Protein AF-A0A2A5Y071-F1 (afdb_monomer_lite)

Structure (mmCIF, N/CA/C/O backbone):
data_AF-A0A2A5Y071-F1
#
_entry.id   AF-A0A2A5Y071-F1
#
loop_
_atom_site.group_PDB
_atom_site.id
_atom_site.type_symbol
_atom_site.label_atom_id
_atom_site.label_alt_id
_atom_site.label_comp_id
_atom_site.label_asym_id
_atom_site.label_entity_id
_atom_site.label_seq_id
_atom_site.pdbx_PDB_ins_code
_atom_site.Cartn_x
_atom_site.Cartn_y
_atom_site.Cartn_z
_atom_site.occupancy
_atom_site.B_iso_or_equiv
_atom_site.auth_seq_id
_atom_site.auth_comp_id
_atom_site.auth_asym_id
_atom_site.auth_atom_id
_atom_site.pdbx_PDB_model_num
ATOM 1 N N . MET A 1 1 ? -17.869 -8.492 -3.700 1.00 58.78 1 MET A N 1
ATOM 2 C CA . MET A 1 1 ? -17.137 -7.381 -3.042 1.00 58.78 1 MET A CA 1
ATOM 3 C C . MET A 1 1 ? -15.616 -7.583 -3.051 1.00 58.78 1 MET A C 1
ATOM 5 O O . MET A 1 1 ? -14.940 -6.710 -3.570 1.00 58.78 1 MET A O 1
ATOM 9 N N . ILE A 1 2 ? -15.056 -8.726 -2.617 1.00 62.50 2 ILE A N 1
ATOM 10 C CA . ILE A 1 2 ? -13.587 -8.972 -2.663 1.00 62.50 2 ILE A CA 1
ATOM 11 C C . ILE A 1 2 ? -13.030 -9.070 -4.094 1.00 62.50 2 ILE A C 1
ATOM 13 O O . ILE A 1 2 ? -11.953 -8.554 -4.386 1.00 62.50 2 ILE A O 1
ATOM 17 N N . GLU A 1 3 ? -13.757 -9.735 -4.991 1.00 72.31 3 GLU A N 1
ATOM 18 C CA . GLU A 1 3 ? -13.325 -9.946 -6.378 1.00 72.31 3 GLU A CA 1
ATOM 19 C C . GLU A 1 3 ? -13.126 -8.622 -7.131 1.00 72.31 3 GLU A C 1
ATOM 21 O O . GLU A 1 3 ? -12.128 -8.443 -7.821 1.00 72.31 3 GLU A O 1
ATOM 26 N N . ASN A 1 4 ? -13.993 -7.637 -6.873 1.00 85.31 4 ASN A N 1
ATOM 27 C CA . ASN A 1 4 ? -13.891 -6.307 -7.467 1.00 85.31 4 ASN A CA 1
ATOM 28 C C . ASN A 1 4 ? -12.599 -5.584 -7.046 1.00 85.31 4 ASN A C 1
ATOM 30 O O . ASN A 1 4 ? -11.890 -5.033 -7.882 1.00 85.31 4 ASN A O 1
ATOM 34 N N . ASN A 1 5 ? -12.239 -5.652 -5.761 1.00 91.44 5 ASN A N 1
ATOM 35 C CA . ASN A 1 5 ? -11.007 -5.042 -5.259 1.00 91.44 5 ASN A CA 1
ATOM 36 C C . ASN A 1 5 ? -9.750 -5.681 -5.867 1.00 91.44 5 ASN A C 1
ATOM 38 O O . ASN A 1 5 ? -8.778 -4.985 -6.156 1.00 91.44 5 ASN A O 1
ATOM 42 N N . ARG A 1 6 ? -9.761 -7.005 -6.078 1.00 90.62 6 ARG A N 1
ATOM 43 C CA . ARG A 1 6 ? -8.646 -7.715 -6.725 1.00 90.62 6 ARG A CA 1
ATOM 44 C C . ARG A 1 6 ? -8.490 -7.295 -8.184 1.00 90.62 6 ARG A C 1
ATOM 46 O O . ARG A 1 6 ? -7.363 -7.053 -8.602 1.00 90.62 6 ARG A O 1
ATOM 53 N N . ASN A 1 7 ? -9.595 -7.136 -8.909 1.00 93.31 7 ASN A N 1
ATOM 54 C CA . ASN A 1 7 ? -9.571 -6.681 -10.301 1.00 93.31 7 ASN A CA 1
ATOM 55 C C . ASN A 1 7 ? -8.979 -5.272 -10.431 1.00 93.31 7 ASN A C 1
ATOM 57 O O . ASN A 1 7 ? -8.160 -5.035 -11.313 1.00 93.31 7 ASN A O 1
ATOM 61 N N . LEU A 1 8 ? -9.314 -4.359 -9.511 1.00 95.06 8 LEU A N 1
ATOM 62 C CA . LEU A 1 8 ? -8.710 -3.022 -9.470 1.00 95.06 8 LEU A CA 1
ATOM 63 C C . LEU A 1 8 ? -7.188 -3.081 -9.264 1.00 95.06 8 LEU A C 1
ATOM 65 O O . LEU A 1 8 ? -6.446 -2.357 -9.926 1.00 95.06 8 LEU A O 1
ATOM 69 N N . VAL A 1 9 ? -6.712 -3.959 -8.374 1.00 95.94 9 VAL A N 1
ATOM 70 C CA . VAL A 1 9 ? -5.271 -4.154 -8.158 1.00 95.94 9 VAL A CA 1
ATOM 71 C C . VAL A 1 9 ? -4.600 -4.717 -9.408 1.00 95.94 9 VAL A C 1
ATOM 73 O O . VAL A 1 9 ? -3.563 -4.196 -9.801 1.00 95.94 9 VAL A O 1
ATOM 76 N N . GLU A 1 10 ? -5.159 -5.749 -10.041 1.00 96.00 10 GLU A N 1
ATOM 77 C CA . GLU A 1 10 ? -4.559 -6.319 -11.256 1.00 96.00 10 GLU A CA 1
ATOM 78 C C . GLU A 1 10 ? -4.519 -5.292 -12.402 1.00 96.00 10 GLU A C 1
ATOM 80 O O . GLU A 1 10 ? -3.462 -5.125 -13.006 1.00 96.00 10 GLU A O 1
ATOM 85 N N . GLY A 1 11 ? -5.578 -4.496 -12.602 1.00 96.25 11 GLY A N 1
ATOM 86 C CA . GLY A 1 11 ? -5.576 -3.405 -13.588 1.00 96.25 11 GLY A CA 1
ATOM 87 C C . GLY A 1 11 ? -4.490 -2.353 -13.324 1.00 96.25 11 GLY A C 1
ATOM 88 O O . GLY A 1 11 ? -3.808 -1.899 -14.246 1.00 96.25 11 GLY A O 1
ATOM 89 N N . TYR A 1 12 ? -4.236 -2.022 -12.055 1.00 96.69 12 TYR A N 1
ATOM 90 C CA . TYR A 1 12 ? -3.116 -1.150 -11.699 1.00 96.69 12 TYR A CA 1
ATOM 91 C C . TYR A 1 12 ? -1.750 -1.791 -11.976 1.00 96.69 12 TYR A C 1
ATOM 93 O O . TYR A 1 12 ? -0.830 -1.119 -12.446 1.00 96.69 12 TYR A O 1
ATOM 101 N N . ILE A 1 13 ? -1.593 -3.088 -11.703 1.00 96.75 13 ILE A N 1
ATOM 102 C CA . ILE A 1 13 ? -0.347 -3.811 -11.982 1.00 96.75 13 ILE A CA 1
ATOM 103 C C . ILE A 1 13 ? -0.067 -3.868 -13.487 1.00 96.75 13 ILE A C 1
ATOM 105 O O . ILE A 1 13 ? 1.074 -3.634 -13.895 1.00 96.75 13 ILE A O 1
ATOM 109 N N . GLU A 1 14 ? -1.089 -4.100 -14.307 1.00 95.56 14 GLU A N 1
ATOM 110 C CA . GLU A 1 14 ? -0.993 -4.021 -15.768 1.00 95.56 14 GLU A CA 1
ATOM 111 C C . GLU A 1 14 ? -0.611 -2.610 -16.229 1.00 95.56 14 GLU A C 1
ATOM 113 O O . GLU A 1 14 ? 0.306 -2.449 -17.038 1.00 95.56 14 GLU A O 1
ATOM 118 N N . TYR A 1 15 ? -1.224 -1.573 -15.646 1.00 95.44 15 TYR A N 1
ATOM 119 C CA . TYR A 1 15 ? -0.853 -0.184 -15.912 1.00 95.44 15 TYR A CA 1
ATOM 120 C C . TYR A 1 15 ? 0.625 0.093 -15.597 1.00 95.44 15 TYR A C 1
ATOM 122 O O . TYR A 1 15 ? 1.318 0.700 -16.419 1.00 95.44 15 TYR A O 1
ATOM 130 N N . LEU A 1 16 ? 1.130 -0.362 -14.444 1.00 94.81 1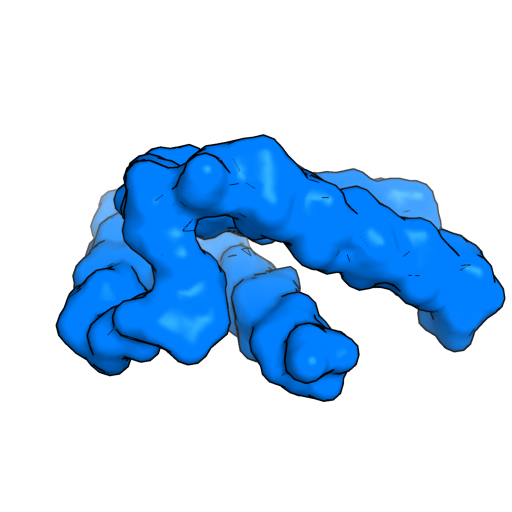6 LEU A N 1
ATOM 131 C CA . LEU A 1 16 ? 2.540 -0.201 -14.075 1.00 94.81 16 LEU A CA 1
ATOM 132 C C . LEU A 1 16 ? 3.472 -0.925 -15.051 1.00 94.81 16 LEU A C 1
ATOM 134 O O . LEU A 1 16 ? 4.515 -0.375 -15.414 1.00 94.81 16 LEU A O 1
ATOM 138 N N . PHE A 1 17 ? 3.099 -2.136 -15.470 1.00 92.81 17 PHE A N 1
ATOM 139 C CA . PHE A 1 17 ? 3.871 -2.928 -16.423 1.00 92.81 17 PHE A CA 1
ATOM 140 C C . PHE A 1 17 ? 3.955 -2.246 -17.794 1.00 92.81 17 PHE A C 1
ATOM 142 O O . PHE A 1 17 ? 5.043 -2.150 -18.355 1.00 92.81 17 PHE A O 1
ATOM 149 N N . ALA A 1 18 ? 2.836 -1.721 -18.299 1.00 92.12 18 ALA A N 1
ATOM 150 C CA . ALA A 1 18 ? 2.768 -1.118 -19.627 1.00 92.12 18 ALA A CA 1
ATOM 151 C C . ALA A 1 18 ? 3.331 0.315 -19.699 1.00 92.12 18 ALA A C 1
ATOM 153 O O . ALA A 1 18 ? 3.874 0.698 -20.730 1.00 92.12 18 ALA A O 1
ATOM 154 N N . ASN A 1 19 ? 3.208 1.119 -18.632 1.00 88.56 19 ASN A N 1
ATOM 155 C CA . ASN A 1 19 ? 3.393 2.578 -18.730 1.00 88.56 19 ASN A CA 1
ATOM 156 C C . ASN A 1 19 ? 4.558 3.154 -17.913 1.00 88.56 19 ASN A C 1
ATOM 158 O O . ASN A 1 19 ? 4.885 4.329 -18.081 1.00 88.56 19 ASN A O 1
ATOM 162 N N . LYS A 1 20 ? 5.152 2.405 -16.971 1.00 79.00 20 LYS A N 1
ATOM 163 C CA . LYS A 1 20 ? 6.071 2.994 -15.973 1.00 79.00 20 LYS A CA 1
ATOM 164 C C . LYS A 1 20 ? 7.525 2.521 -16.056 1.00 79.00 20 LYS A C 1
ATOM 166 O O . LYS A 1 20 ? 8.319 2.979 -15.238 1.00 79.00 20 LYS A O 1
ATOM 171 N N . ASN A 1 21 ? 7.893 1.650 -17.006 1.00 86.38 21 ASN A N 1
ATOM 172 C CA . ASN A 1 21 ? 9.249 1.076 -17.141 1.00 86.38 21 ASN A CA 1
ATOM 173 C C . ASN A 1 21 ? 9.855 0.622 -15.795 1.00 86.38 21 ASN A C 1
ATOM 175 O O . ASN A 1 21 ? 11.051 0.767 -15.537 1.00 86.38 21 ASN A O 1
ATOM 179 N N . LEU A 1 22 ? 9.013 0.104 -14.896 1.00 90.12 22 LEU A N 1
ATOM 180 C CA . LEU A 1 22 ? 9.447 -0.333 -13.576 1.00 90.12 22 LEU A CA 1
ATOM 181 C C . LEU A 1 22 ? 10.057 -1.726 -13.657 1.00 90.12 22 LEU A C 1
ATOM 183 O O . LEU A 1 22 ? 9.605 -2.585 -14.413 1.00 90.12 22 LEU A O 1
ATOM 187 N N . SER A 1 23 ? 11.049 -1.978 -12.804 1.00 93.81 23 SER A N 1
ATOM 188 C CA . SER A 1 23 ? 11.587 -3.327 -12.663 1.00 93.81 23 SER A CA 1
ATOM 189 C C . SER A 1 23 ? 10.493 -4.302 -12.210 1.00 93.81 23 SER A C 1
ATOM 191 O O . SER A 1 23 ? 9.604 -3.945 -11.427 1.00 93.81 23 SER A O 1
ATOM 193 N N . LYS A 1 24 ? 10.603 -5.569 -12.624 1.00 92.88 24 LYS A N 1
ATOM 194 C CA . LYS A 1 24 ? 9.696 -6.644 -12.190 1.00 92.88 24 LYS A CA 1
ATOM 195 C C . LYS A 1 24 ? 9.599 -6.735 -10.662 1.00 92.88 24 LYS A C 1
ATOM 197 O O . LYS A 1 24 ? 8.510 -6.907 -10.126 1.00 92.88 24 LYS A O 1
ATOM 202 N N . ASN A 1 25 ? 10.716 -6.554 -9.957 1.00 94.50 25 ASN A N 1
ATOM 203 C CA . ASN A 1 25 ? 10.760 -6.586 -8.492 1.00 94.50 25 ASN A CA 1
ATOM 204 C C . ASN A 1 25 ? 9.986 -5.423 -7.866 1.00 94.50 25 ASN A C 1
ATOM 206 O O . ASN A 1 25 ? 9.311 -5.597 -6.849 1.00 94.50 25 ASN A O 1
ATOM 210 N N . THR A 1 26 ? 10.053 -4.246 -8.489 1.00 94.25 26 THR A N 1
ATOM 211 C CA . THR A 1 26 ? 9.259 -3.091 -8.072 1.00 94.25 26 THR A CA 1
ATOM 212 C C . THR A 1 26 ? 7.775 -3.402 -8.245 1.00 94.25 26 THR A C 1
ATOM 214 O O . THR A 1 26 ? 7.031 -3.287 -7.278 1.00 94.25 26 THR A O 1
ATOM 217 N N . ILE A 1 27 ? 7.350 -3.889 -9.414 1.00 95.62 27 ILE A N 1
ATOM 218 C CA . ILE A 1 27 ? 5.943 -4.241 -9.680 1.00 95.62 27 ILE A CA 1
ATOM 219 C C . ILE A 1 27 ? 5.432 -5.299 -8.688 1.00 95.62 27 ILE A C 1
ATOM 221 O O . ILE A 1 27 ? 4.358 -5.136 -8.109 1.00 95.62 27 ILE A O 1
ATOM 225 N N . LEU A 1 28 ? 6.219 -6.347 -8.424 1.00 96.06 28 LEU A N 1
ATOM 226 C CA . LEU A 1 28 ? 5.878 -7.372 -7.432 1.00 96.06 28 LEU A CA 1
ATOM 227 C C . LEU A 1 28 ? 5.740 -6.789 -6.021 1.00 96.06 28 LEU A C 1
ATOM 229 O O . LEU A 1 28 ? 4.811 -7.145 -5.301 1.00 96.06 28 LEU A O 1
ATOM 233 N N . SER A 1 29 ? 6.602 -5.839 -5.649 1.00 96.06 29 SER A N 1
ATOM 234 C CA . SER A 1 29 ? 6.506 -5.157 -4.354 1.00 96.06 29 SER A CA 1
ATOM 235 C C . SER A 1 29 ? 5.196 -4.377 -4.212 1.00 96.06 29 SER A C 1
ATOM 237 O O . SER A 1 29 ? 4.552 -4.467 -3.166 1.00 96.06 29 SER A O 1
ATOM 239 N N . TYR A 1 30 ? 4.772 -3.660 -5.261 1.00 97.38 30 TYR A N 1
ATOM 240 C CA . TYR A 1 30 ? 3.464 -2.993 -5.292 1.00 97.38 30 TYR A CA 1
ATOM 241 C C . TYR A 1 30 ? 2.326 -4.014 -5.172 1.00 97.38 30 TYR A C 1
ATOM 243 O O . TYR A 1 30 ? 1.444 -3.851 -4.329 1.00 97.38 30 TYR A O 1
ATOM 251 N N . LYS A 1 31 ? 2.375 -5.102 -5.951 1.00 97.06 31 LYS A N 1
ATOM 252 C CA . LYS A 1 31 ? 1.358 -6.164 -5.930 1.00 97.06 31 LYS A CA 1
ATOM 253 C C . LYS A 1 31 ? 1.197 -6.775 -4.538 1.00 97.06 31 LYS A C 1
ATOM 255 O O . LYS A 1 31 ? 0.075 -6.901 -4.052 1.00 97.06 31 LYS A O 1
ATOM 260 N N . ASP A 1 32 ? 2.296 -7.108 -3.871 1.00 97.19 32 ASP A N 1
ATOM 261 C CA . ASP A 1 32 ? 2.273 -7.713 -2.536 1.00 97.19 32 ASP A CA 1
ATOM 262 C C . ASP A 1 32 ? 1.779 -6.751 -1.453 1.00 97.19 32 ASP A C 1
ATOM 264 O O . ASP A 1 32 ? 1.094 -7.164 -0.511 1.00 97.19 32 ASP A O 1
ATOM 268 N N . ASP A 1 33 ? 2.136 -5.470 -1.555 1.00 97.81 33 ASP A N 1
ATOM 269 C CA . ASP A 1 33 ? 1.670 -4.451 -0.618 1.00 97.81 33 ASP A CA 1
ATOM 270 C C . ASP A 1 33 ? 0.163 -4.218 -0.757 1.00 97.81 33 ASP A C 1
ATOM 272 O O . ASP A 1 33 ? -0.542 -4.183 0.255 1.00 97.81 33 ASP A O 1
ATOM 276 N N . LEU A 1 34 ? -0.336 -4.124 -1.992 1.00 97.31 34 LEU A N 1
ATOM 277 C CA . LEU A 1 34 ? -1.757 -3.924 -2.269 1.00 97.31 34 LEU A CA 1
ATOM 278 C C . LEU A 1 34 ? -2.582 -5.156 -1.911 1.00 97.31 34 LEU A C 1
ATOM 280 O O . LEU A 1 34 ? -3.619 -5.014 -1.274 1.00 97.31 34 LEU A O 1
ATOM 284 N N . LYS A 1 35 ? -2.101 -6.372 -2.198 1.00 95.38 35 LYS A N 1
ATOM 285 C CA . LYS A 1 35 ? -2.768 -7.606 -1.749 1.00 95.38 35 LYS A CA 1
ATOM 286 C C . LYS A 1 35 ? -2.933 -7.652 -0.232 1.00 95.38 35 LYS A C 1
ATOM 288 O O . LYS A 1 35 ? -4.010 -7.991 0.244 1.00 95.38 35 LYS A O 1
ATOM 293 N N . LYS A 1 36 ? -1.898 -7.273 0.528 1.00 95.69 36 LYS A N 1
ATOM 294 C CA . LYS A 1 36 ? -1.979 -7.190 1.998 1.00 95.69 36 LYS A CA 1
ATOM 295 C C . LYS A 1 36 ? -3.016 -6.167 2.454 1.00 95.69 36 LYS A C 1
ATOM 297 O O . LYS A 1 36 ? -3.737 -6.441 3.406 1.00 95.69 36 LYS A O 1
ATOM 302 N N . PHE A 1 37 ? -3.118 -5.032 1.765 1.00 96.38 37 PHE A N 1
ATOM 303 C CA . PHE A 1 37 ? -4.156 -4.046 2.046 1.00 96.38 37 PHE A CA 1
ATOM 304 C C . PHE A 1 37 ? -5.565 -4.573 1.735 1.00 96.38 37 PHE A C 1
ATOM 306 O O . PHE A 1 37 ? -6.442 -4.455 2.584 1.00 96.38 37 PHE A O 1
ATOM 313 N N . ILE A 1 38 ? -5.777 -5.220 0.581 1.00 94.81 38 ILE A N 1
ATOM 314 C CA . ILE A 1 38 ? -7.078 -5.820 0.234 1.00 94.81 38 ILE A CA 1
ATOM 315 C C . ILE A 1 38 ? -7.484 -6.878 1.260 1.00 94.81 38 ILE A C 1
ATOM 317 O O . ILE A 1 38 ? -8.639 -6.917 1.670 1.00 94.81 38 ILE A O 1
ATOM 321 N N . SER A 1 39 ? -6.540 -7.701 1.719 1.00 93.06 39 SER A N 1
ATOM 322 C CA . SER A 1 39 ? -6.808 -8.650 2.800 1.00 93.06 39 SER A CA 1
ATOM 323 C C . SER A 1 39 ? -7.160 -7.954 4.118 1.00 93.06 39 SER A C 1
ATOM 325 O O . SER A 1 39 ? -8.005 -8.458 4.844 1.00 93.06 39 SER A O 1
ATOM 327 N N . PHE A 1 40 ? -6.545 -6.807 4.427 1.00 94.62 40 PHE A N 1
ATOM 328 C CA . PHE A 1 40 ? -6.806 -6.059 5.661 1.00 94.62 40 PHE A CA 1
ATOM 329 C C . PHE A 1 40 ? -8.207 -5.435 5.701 1.00 94.62 40 PHE A C 1
ATOM 331 O O . PHE A 1 40 ? -8.828 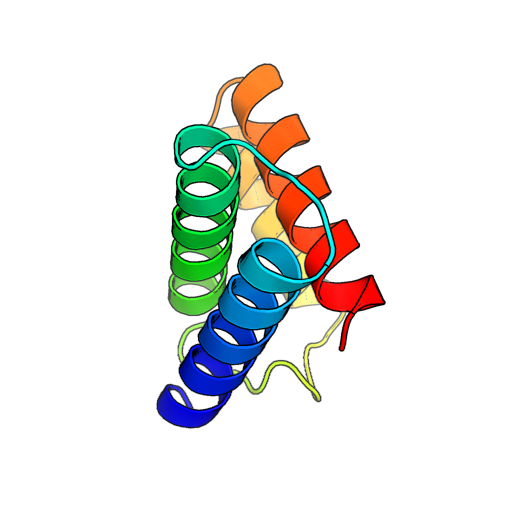-5.404 6.757 1.00 94.62 40 PHE A O 1
ATOM 338 N N . ILE A 1 41 ? -8.704 -4.928 4.570 1.00 93.25 41 ILE A N 1
ATOM 339 C CA . ILE A 1 41 ? -10.044 -4.321 4.490 1.00 93.25 41 ILE A CA 1
ATOM 340 C C . ILE A 1 41 ? -11.159 -5.359 4.284 1.00 93.25 41 ILE A C 1
ATOM 342 O O . ILE A 1 41 ? -12.332 -4.994 4.234 1.00 93.25 41 ILE A O 1
ATOM 346 N N . GLU A 1 42 ? -10.805 -6.640 4.165 1.00 88.12 42 GLU A N 1
ATOM 347 C CA . GLU A 1 42 ? -11.724 -7.768 4.005 1.00 88.12 42 GLU A CA 1
ATOM 348 C C . GLU A 1 42 ? -12.749 -7.555 2.874 1.00 88.12 42 GLU A C 1
ATOM 350 O O . GLU A 1 42 ? -12.385 -7.451 1.701 1.00 88.12 42 GLU A O 1
ATOM 355 N N . GLN A 1 43 ? -14.044 -7.519 3.208 1.00 84.75 43 GLN A N 1
ATOM 356 C CA . GLN A 1 43 ? -15.140 -7.363 2.253 1.00 84.75 43 GLN A CA 1
ATOM 357 C C . GLN A 1 43 ? -15.487 -5.901 1.955 1.00 84.75 43 GLN A C 1
ATOM 359 O O . GLN A 1 43 ? -16.362 -5.667 1.126 1.00 84.75 43 GLN A O 1
ATOM 364 N N . ASN A 1 44 ? -14.829 -4.922 2.582 1.00 87.06 44 ASN A N 1
ATOM 365 C CA . ASN A 1 44 ? -15.131 -3.513 2.340 1.00 87.06 44 ASN A CA 1
ATOM 366 C C . ASN A 1 44 ? -14.828 -3.130 0.884 1.00 87.06 44 ASN A C 1
ATOM 368 O O . ASN A 1 44 ? -13.793 -3.491 0.321 1.00 87.06 44 ASN A O 1
ATOM 372 N N . ASP A 1 45 ? -15.744 -2.385 0.269 1.00 85.56 45 ASP A N 1
ATOM 373 C CA . ASP A 1 45 ? -15.559 -1.855 -1.081 1.00 85.56 45 ASP A CA 1
ATOM 374 C C . ASP A 1 45 ? -14.537 -0.713 -1.048 1.00 85.56 45 ASP A C 1
ATOM 376 O O . ASP A 1 45 ? -14.724 0.267 -0.322 1.00 85.56 45 ASP A O 1
ATOM 380 N N . LEU A 1 46 ? -13.478 -0.818 -1.861 1.00 87.19 46 LEU A N 1
ATOM 381 C CA . LEU A 1 46 ? -12.447 0.216 -1.982 1.00 87.19 46 LEU A CA 1
ATOM 382 C C . LEU A 1 46 ? -13.035 1.606 -2.257 1.00 87.19 46 LEU A C 1
ATOM 384 O O . LEU A 1 46 ? -12.536 2.599 -1.731 1.00 87.19 46 LEU A O 1
ATOM 388 N N . LYS A 1 47 ? -14.098 1.679 -3.067 1.00 82.56 47 LYS A N 1
ATOM 389 C CA . LYS A 1 47 ? -14.718 2.948 -3.483 1.00 82.56 47 LYS A CA 1
ATOM 390 C C . LYS A 1 47 ? -15.569 3.599 -2.391 1.00 82.56 47 LYS A C 1
ATOM 392 O O . LYS A 1 47 ? -15.963 4.752 -2.538 1.00 82.56 47 LYS A O 1
ATOM 397 N N . LYS A 1 48 ? -15.870 2.868 -1.317 1.00 86.12 48 LYS A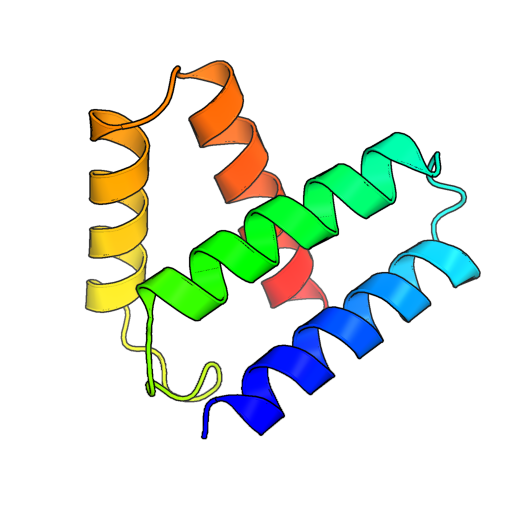 N 1
ATOM 398 C CA . LYS A 1 48 ? -16.686 3.326 -0.181 1.00 86.12 48 LYS A CA 1
ATOM 399 C C . LYS A 1 48 ? -15.918 3.245 1.137 1.00 86.12 48 LYS A C 1
ATOM 401 O O . LYS A 1 48 ? -16.526 3.197 2.201 1.00 86.12 48 LYS A O 1
ATOM 406 N N . LEU A 1 49 ? -14.588 3.193 1.063 1.00 88.88 49 LEU A N 1
ATOM 407 C CA . LEU A 1 49 ? -13.739 3.126 2.241 1.00 88.88 49 LEU A CA 1
ATOM 408 C C . LEU A 1 49 ? -13.885 4.386 3.083 1.00 88.88 49 LEU A C 1
ATOM 410 O O . LEU A 1 49 ? -13.614 5.499 2.636 1.00 88.88 49 LEU A O 1
ATOM 414 N N . GLU A 1 50 ? -14.253 4.183 4.337 1.00 89.69 50 GLU A N 1
ATOM 415 C CA . GLU A 1 50 ? -14.226 5.229 5.340 1.00 89.69 50 GLU A CA 1
ATOM 416 C C . GLU A 1 50 ? -12.784 5.529 5.790 1.00 89.69 50 GLU A C 1
ATOM 418 O O . GLU A 1 50 ? -11.911 4.654 5.863 1.00 89.69 50 GLU A O 1
ATOM 423 N N . ASN A 1 51 ? -12.529 6.789 6.155 1.00 89.44 51 ASN A N 1
ATOM 424 C CA . ASN A 1 51 ? -11.206 7.252 6.591 1.00 89.44 51 ASN A CA 1
ATOM 425 C C . ASN A 1 51 ? -10.676 6.498 7.826 1.00 89.44 51 ASN A C 1
ATOM 427 O O . ASN A 1 51 ? -9.464 6.319 7.970 1.00 89.44 51 ASN A O 1
ATOM 431 N N . ASN A 1 52 ? -11.563 6.042 8.713 1.00 93.75 52 ASN A N 1
ATOM 432 C CA . ASN A 1 52 ? -11.217 5.248 9.898 1.00 93.75 52 ASN A CA 1
ATOM 433 C C . ASN A 1 52 ? -10.512 3.924 9.529 1.00 93.75 52 ASN A C 1
ATOM 435 O O . ASN A 1 52 ? -9.549 3.549 10.198 1.00 93.75 52 ASN A O 1
ATOM 439 N N . ILE A 1 53 ? -10.910 3.248 8.447 1.00 93.12 53 ILE A N 1
ATOM 440 C CA . ILE A 1 53 ? -10.310 1.985 8.001 1.00 93.12 53 ILE A CA 1
ATOM 441 C C . ILE A 1 53 ? -8.886 2.234 7.496 1.00 93.12 53 ILE A C 1
ATOM 443 O O . ILE A 1 53 ? -7.966 1.493 7.851 1.00 93.12 53 ILE A O 1
ATOM 447 N N . ILE A 1 54 ? -8.669 3.320 6.747 1.00 92.44 54 ILE A N 1
ATOM 448 C CA . ILE A 1 54 ? -7.325 3.720 6.305 1.00 92.44 54 ILE A CA 1
ATOM 449 C C . ILE A 1 54 ? -6.438 4.037 7.513 1.00 92.44 54 ILE A C 1
ATOM 451 O O . ILE A 1 54 ? -5.324 3.521 7.607 1.00 92.44 54 ILE A O 1
ATOM 455 N N . GLN A 1 55 ? -6.933 4.817 8.479 1.00 94.44 55 GLN A N 1
ATOM 456 C CA . GLN A 1 55 ? -6.193 5.117 9.711 1.00 94.44 55 GLN A CA 1
ATOM 457 C C . GLN A 1 55 ? -5.855 3.849 10.506 1.00 94.44 55 GLN A C 1
ATOM 459 O O . GLN A 1 55 ? -4.744 3.723 11.031 1.00 94.44 55 GLN A O 1
ATOM 464 N N . ASN A 1 56 ? -6.780 2.890 10.571 1.00 96.06 56 ASN A N 1
ATOM 465 C CA . ASN A 1 56 ? -6.548 1.597 11.204 1.00 96.06 56 ASN A CA 1
ATOM 466 C C . ASN A 1 56 ? -5.468 0.799 10.469 1.00 96.06 56 ASN A C 1
ATOM 468 O O . ASN A 1 56 ? -4.608 0.215 11.130 1.00 96.06 56 ASN A O 1
ATOM 472 N N . TYR A 1 57 ? -5.437 0.838 9.135 1.00 96.50 57 TYR A N 1
ATOM 473 C CA . TYR A 1 57 ? -4.360 0.219 8.366 1.00 96.50 57 TYR A CA 1
ATOM 474 C C . TYR A 1 57 ? -3.008 0.881 8.647 1.00 96.50 57 TYR A C 1
ATOM 476 O O . TYR A 1 57 ? -2.031 0.181 8.900 1.00 96.50 57 TYR A O 1
ATOM 484 N N . VAL A 1 58 ? -2.932 2.216 8.705 1.00 95.94 58 VAL A N 1
ATOM 485 C CA . VAL A 1 58 ? -1.681 2.919 9.056 1.00 95.94 58 VAL A CA 1
ATOM 486 C C . VAL A 1 58 ? -1.187 2.512 10.451 1.00 95.94 58 VAL A C 1
ATOM 488 O O . VAL A 1 58 ? -0.006 2.197 10.621 1.00 95.94 58 VAL A O 1
ATOM 491 N N . LYS A 1 59 ? -2.086 2.443 11.442 1.00 97.25 59 LYS A N 1
ATOM 492 C CA . LYS A 1 59 ? -1.764 1.963 12.800 1.00 97.25 59 LYS A CA 1
ATOM 493 C C . LYS A 1 59 ? -1.333 0.494 12.809 1.00 97.25 59 LYS A C 1
ATOM 495 O O . LYS A 1 59 ? -0.422 0.122 13.545 1.00 97.25 59 LYS A O 1
ATOM 500 N N . PHE A 1 60 ? -1.969 -0.351 12.004 1.00 97.38 60 PHE A N 1
ATOM 501 C CA . PHE A 1 60 ? -1.558 -1.741 11.833 1.00 97.38 60 PHE A CA 1
ATOM 502 C C . PHE A 1 60 ? -0.144 -1.821 11.247 1.00 97.38 60 PHE A C 1
ATOM 504 O O . PHE A 1 60 ? 0.694 -2.564 11.760 1.00 97.38 60 PHE A O 1
ATOM 511 N N . LEU A 1 61 ? 0.159 -1.012 10.229 1.00 97.31 61 LEU A N 1
ATOM 512 C CA . LEU A 1 61 ? 1.477 -0.991 9.612 1.00 97.31 61 LEU A CA 1
ATOM 513 C C . LEU A 1 61 ? 2.574 -0.553 10.585 1.00 97.31 61 LEU A C 1
ATOM 515 O O . LEU A 1 61 ? 3.663 -1.116 10.543 1.00 97.31 61 LEU A O 1
ATOM 519 N N . SER A 1 62 ? 2.324 0.447 11.436 1.00 96.94 62 SER A N 1
ATOM 520 C CA . SER A 1 62 ? 3.338 0.944 12.383 1.00 96.94 62 SER A CA 1
ATOM 521 C C . SER A 1 62 ? 3.669 -0.060 13.486 1.00 96.94 62 SER A C 1
ATOM 523 O O . SER A 1 62 ? 4.801 -0.089 13.956 1.00 96.94 62 SER A O 1
ATOM 525 N N . LYS A 1 63 ? 2.707 -0.906 13.871 1.00 97.38 63 LYS A N 1
ATOM 526 C CA . LYS A 1 63 ? 2.901 -1.949 14.888 1.00 97.38 63 LYS A CA 1
ATOM 527 C C . LYS A 1 63 ? 3.590 -3.205 14.354 1.00 97.38 63 LYS A C 1
ATOM 529 O O . LYS A 1 63 ? 4.277 -3.877 15.110 1.00 97.38 63 LYS A O 1
ATOM 534 N N . ASN A 1 64 ? 3.386 -3.538 13.078 1.00 97.50 64 ASN A N 1
ATOM 535 C CA . ASN A 1 64 ? 3.760 -4.849 12.531 1.00 97.50 64 ASN A CA 1
ATOM 536 C C . ASN A 1 64 ? 4.924 -4.811 11.532 1.00 97.50 64 ASN A C 1
ATOM 538 O O . ASN A 1 64 ? 5.408 -5.862 11.116 1.00 97.50 64 ASN A O 1
ATOM 542 N N . PHE A 1 65 ? 5.374 -3.628 11.107 1.00 97.06 65 PHE A N 1
ATOM 543 C CA . PHE A 1 65 ? 6.424 -3.499 10.100 1.00 97.06 65 PHE A CA 1
ATOM 544 C C . PHE A 1 65 ? 7.471 -2.466 10.503 1.00 97.06 65 PHE A C 1
ATOM 546 O O . PHE A 1 65 ? 7.173 -1.460 11.139 1.00 97.06 65 PHE A O 1
ATOM 553 N N . SER A 1 66 ? 8.709 -2.687 10.054 1.00 97.94 66 SER A N 1
ATOM 554 C CA . SER A 1 66 ? 9.781 -1.703 10.209 1.00 97.94 66 SER A CA 1
ATOM 555 C C . SER A 1 66 ? 9.433 -0.376 9.516 1.00 97.94 66 SER A C 1
ATOM 557 O O . SER A 1 66 ? 8.706 -0.394 8.516 1.00 97.94 66 SER A O 1
ATOM 559 N N . PRO A 1 67 ? 10.006 0.767 9.945 1.00 97.31 67 PRO A N 1
ATOM 560 C CA . PRO A 1 67 ? 9.723 2.076 9.345 1.00 97.31 67 PRO A CA 1
ATOM 561 C C . PRO A 1 67 ? 9.896 2.111 7.819 1.00 97.31 67 PRO A C 1
ATOM 563 O O . PRO A 1 67 ? 9.073 2.676 7.100 1.00 97.31 67 PRO A O 1
ATOM 566 N N . LYS A 1 68 ? 10.923 1.423 7.301 1.00 96.94 68 LYS A N 1
ATOM 567 C CA . LYS A 1 68 ? 11.163 1.281 5.856 1.00 96.94 68 LYS A CA 1
ATOM 568 C C . LYS A 1 68 ? 10.019 0.546 5.151 1.00 96.94 68 LYS A C 1
ATOM 570 O O . LYS A 1 68 ? 9.545 0.992 4.108 1.00 96.94 68 LYS A O 1
ATOM 575 N N . SER A 1 69 ? 9.570 -0.578 5.710 1.00 96.31 69 SER A N 1
ATOM 576 C CA . SER A 1 69 ? 8.469 -1.366 5.141 1.00 96.31 69 SER A CA 1
ATOM 577 C C . SER A 1 69 ? 7.126 -0.650 5.267 1.00 96.31 69 SER A C 1
ATOM 579 O O . SER A 1 69 ? 6.332 -0.694 4.331 1.00 96.31 69 SER A O 1
ATOM 581 N N . HIS A 1 70 ? 6.896 0.039 6.385 1.00 97.00 70 HIS A N 1
ATOM 582 C CA . HIS A 1 70 ? 5.735 0.894 6.608 1.00 97.00 70 HIS A CA 1
ATOM 583 C C . HIS A 1 70 ? 5.644 1.989 5.536 1.00 97.00 70 HIS A C 1
ATOM 585 O O . HIS A 1 70 ? 4.645 2.077 4.825 1.00 97.00 70 HIS A O 1
ATOM 591 N N . SER A 1 71 ? 6.715 2.771 5.363 1.00 97.00 71 SER A N 1
ATOM 592 C CA . SER A 1 71 ? 6.770 3.861 4.381 1.00 97.00 71 SER A CA 1
ATOM 593 C C . SER A 1 71 ? 6.570 3.361 2.944 1.00 97.00 71 SER A C 1
ATOM 595 O O . SER A 1 71 ? 5.778 3.927 2.185 1.00 97.00 71 SER A O 1
ATOM 597 N N . ARG A 1 72 ? 7.201 2.233 2.584 1.00 96.94 72 ARG A N 1
ATOM 598 C CA . ARG A 1 72 ? 7.009 1.600 1.270 1.00 96.94 72 ARG A CA 1
ATOM 599 C C . ARG A 1 72 ? 5.550 1.212 1.026 1.00 96.94 72 ARG A C 1
ATOM 601 O O . ARG A 1 72 ? 5.012 1.543 -0.022 1.00 96.94 72 ARG A O 1
ATOM 608 N N . LYS A 1 73 ? 4.896 0.571 1.998 1.00 98.06 73 LYS A N 1
ATOM 609 C CA . LYS A 1 73 ? 3.486 0.165 1.891 1.00 98.06 73 LYS A CA 1
ATOM 610 C C . LYS A 1 73 ? 2.543 1.352 1.738 1.00 98.06 73 LYS A C 1
ATOM 612 O O . LYS A 1 73 ? 1.635 1.287 0.914 1.00 98.06 73 LYS A O 1
ATOM 617 N N . LEU A 1 74 ? 2.771 2.435 2.485 1.00 97.19 74 LEU A N 1
ATOM 618 C CA . LEU A 1 74 ? 1.996 3.668 2.325 1.00 97.19 74 LEU A CA 1
ATOM 619 C C . LEU A 1 74 ? 2.211 4.307 0.952 1.00 97.19 74 LEU A C 1
ATOM 621 O O . LEU A 1 74 ? 1.261 4.804 0.355 1.00 97.19 74 LEU A O 1
ATOM 625 N N . SER A 1 75 ? 3.436 4.253 0.429 1.00 96.94 75 SER A N 1
ATOM 626 C CA . SER A 1 75 ? 3.744 4.753 -0.913 1.00 96.94 75 SER A CA 1
ATOM 627 C C . SER A 1 75 ? 3.028 3.939 -1.995 1.00 96.94 75 SER A C 1
ATOM 629 O O . SER A 1 75 ? 2.391 4.529 -2.867 1.00 96.94 75 SER A O 1
ATOM 631 N N . SER A 1 76 ? 3.051 2.604 -1.891 1.00 97.50 76 SER A N 1
ATOM 632 C CA . SER A 1 76 ? 2.297 1.702 -2.773 1.00 97.50 76 SER A CA 1
ATOM 633 C C . SER A 1 76 ? 0.799 2.013 -2.738 1.00 97.50 76 SER A C 1
ATOM 635 O O . SER A 1 76 ? 0.163 2.128 -3.783 1.00 97.50 76 SER A O 1
ATOM 637 N N . LEU A 1 77 ? 0.247 2.214 -1.536 1.00 96.75 77 LEU A N 1
ATOM 638 C CA . LEU A 1 77 ? -1.165 2.533 -1.344 1.00 96.75 77 LEU A CA 1
ATOM 639 C C . LEU A 1 77 ? -1.545 3.886 -1.960 1.00 96.75 77 LEU A C 1
ATOM 641 O O . LEU A 1 77 ? -2.523 3.973 -2.697 1.00 96.75 77 LEU A O 1
ATOM 645 N N . LYS A 1 78 ? -0.755 4.935 -1.704 1.00 95.81 78 LYS A N 1
ATOM 646 C CA . LYS A 1 78 ? -0.994 6.282 -2.241 1.00 95.81 78 LYS A CA 1
ATOM 647 C C . LYS A 1 78 ? -0.967 6.296 -3.768 1.00 95.81 78 LYS A C 1
ATOM 649 O O . LYS A 1 78 ? -1.837 6.888 -4.395 1.00 95.81 78 LYS A O 1
ATOM 654 N N . ALA A 1 79 ? 0.026 5.647 -4.371 1.00 95.75 79 ALA A N 1
ATOM 655 C CA . ALA A 1 79 ? 0.149 5.593 -5.822 1.00 95.75 79 ALA A CA 1
ATOM 656 C C . ALA A 1 79 ? -0.992 4.799 -6.479 1.00 95.75 79 ALA A C 1
ATOM 658 O O . ALA A 1 79 ? -1.416 5.162 -7.572 1.00 95.75 79 ALA A O 1
ATOM 659 N N . PHE A 1 80 ? -1.502 3.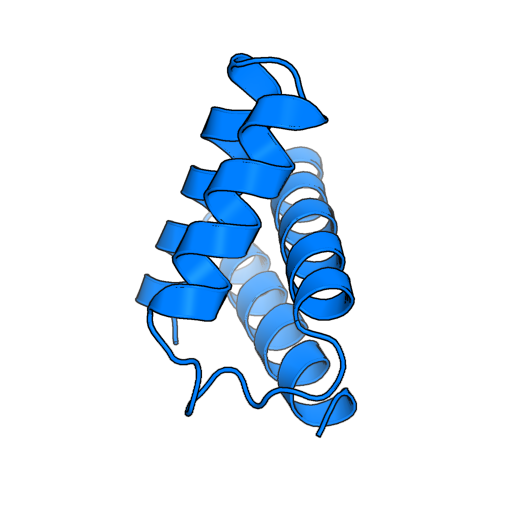760 -5.810 1.00 96.19 80 PHE A N 1
ATOM 660 C CA . PHE A 1 80 ? -2.678 3.020 -6.261 1.00 96.19 80 PHE A CA 1
ATOM 661 C C . PHE A 1 80 ? -3.951 3.870 -6.210 1.00 96.19 80 PHE A C 1
ATOM 663 O O . PHE A 1 80 ? -4.653 3.952 -7.209 1.00 96.19 80 PHE A O 1
ATOM 670 N N . PHE A 1 81 ? -4.215 4.570 -5.102 1.00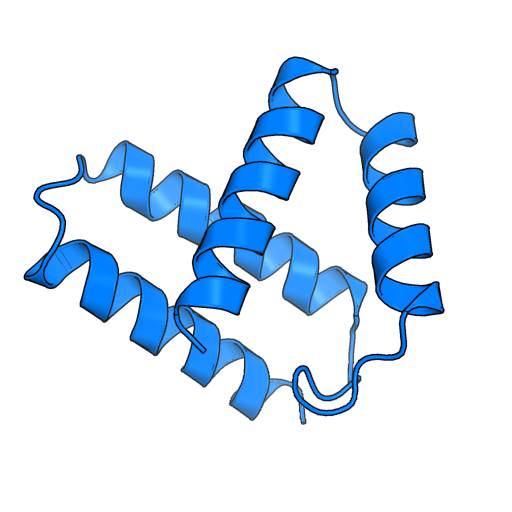 93.81 81 PHE A N 1
ATOM 671 C CA . PHE A 1 81 ? -5.370 5.474 -5.012 1.00 93.81 81 PHE A CA 1
ATOM 672 C C . PHE A 1 81 ? -5.297 6.660 -5.979 1.00 93.81 81 PHE A C 1
ATOM 674 O O . PHE A 1 81 ? -6.335 7.164 -6.371 1.00 93.81 81 PHE A O 1
ATOM 681 N N . ASN A 1 82 ? -4.100 7.096 -6.378 1.00 93.81 82 ASN A N 1
ATOM 682 C CA . ASN A 1 82 ? -3.944 8.112 -7.424 1.00 93.81 82 ASN A CA 1
ATOM 683 C C . ASN A 1 82 ? -4.216 7.578 -8.841 1.00 93.81 82 ASN A C 1
ATOM 685 O O . ASN A 1 82 ? -4.362 8.373 -9.764 1.00 93.81 82 ASN A O 1
ATOM 689 N N . TYR A 1 83 ? -4.157 6.259 -9.039 1.00 93.81 83 T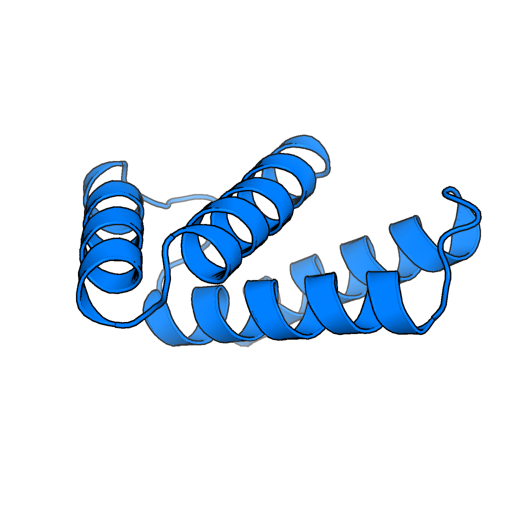YR A N 1
ATOM 690 C CA . TYR A 1 83 ? -4.471 5.621 -10.316 1.00 93.81 83 TYR A CA 1
ATOM 691 C C . TYR A 1 83 ? -5.973 5.354 -10.474 1.00 93.81 83 TYR A C 1
ATOM 693 O O . TYR A 1 83 ? -6.475 5.450 -11.592 1.00 93.81 83 TYR A O 1
ATOM 701 N N . LEU A 1 84 ? -6.645 4.979 -9.379 1.00 91.31 84 LEU A N 1
ATOM 702 C CA . LEU A 1 84 ? -8.093 4.750 -9.331 1.00 91.31 84 LEU A CA 1
ATOM 703 C C . LEU A 1 84 ? -8.893 6.037 -9.548 1.00 91.31 84 LEU A C 1
ATOM 705 O O . LEU A 1 84 ? -9.979 5.914 -10.158 1.00 91.31 84 LEU A O 1
#

pLDDT: mean 92.83, std 6.82, range [58.78, 98.06]

Radius of gyration: 12.54 Å; chains: 1; bounding box: 29×18×34 Å

Sequence (84 aa):
MIENNRNLVEGYIEYLFANKNLSKNTILSYKDDLKKFISFIEQNDLKKLENNIIQNYVKFLSKNFSPKSHSRKLSSLKAFFNYL

Foldseek 3Di:
DLVVLLVLLVVVLVCCVPPPPDDPVLSVLLSVLSVVLSVQCDPDDPVPDDPVSVVVVLVVLVVPHDPVSSVSSVVSVVVSVVVD

Secondary structure (DSSP, 8-state):
-HHHHHHHHHHHHHHHHHHS---HHHHHHHHHHHHHHHHHTTT--GGG--HHHHHHHHHHHHHHS-HHHHHHHHHHHHHHHTT-